Protein AF-A0A8T5M0P2-F1 (afdb_monomer_lite)

Secondary structure (DSSP, 8-state):
--------------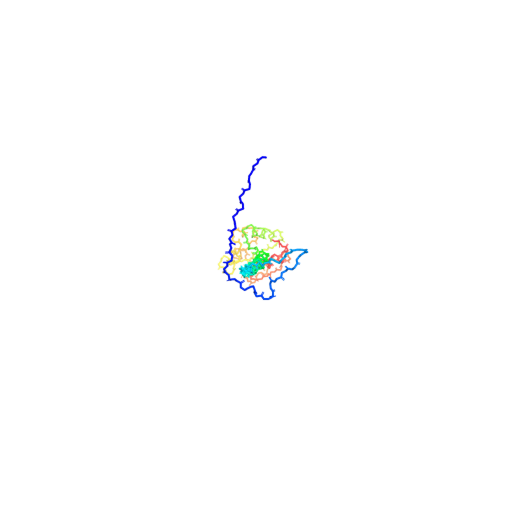---TTSEEEETTEEEEPP--------------SSHHHHHHHHHHHHHHHHHHHHHS------HHHHHHHHHHHHHHT-EEEE-SS-HHHHHHHHHHGGGGGGSEEEETTT-HHHHHHTT--SSSEEE-TT--EEES---HHHHHHHHT--

Radius of gyration: 48.85 Å; chains: 1; bounding box: 81×30×130 Å

Structure (mmCIF, N/CA/C/O backbone):
data_AF-A0A8T5M0P2-F1
#
_entry.id   AF-A0A8T5M0P2-F1
#
loop_
_atom_site.group_PDB
_atom_site.id
_atom_site.type_symbol
_atom_site.label_atom_id
_atom_site.label_alt_id
_atom_site.label_comp_id
_atom_site.label_asym_id
_atom_site.label_entity_id
_atom_site.label_seq_id
_atom_site.pdbx_PDB_ins_code
_atom_site.Cartn_x
_atom_site.Cartn_y
_atom_site.Cartn_z
_atom_site.occupancy
_atom_site.B_iso_or_equiv
_atom_site.auth_seq_id
_atom_site.auth_comp_id
_atom_site.auth_asym_id
_atom_site.auth_atom_id
_atom_site.pdbx_PDB_model_num
ATOM 1 N N . MET A 1 1 ? -67.600 12.226 99.529 1.00 39.97 1 MET A N 1
ATOM 2 C CA . MET A 1 1 ? -68.490 11.317 100.275 1.00 39.97 1 MET A CA 1
ATOM 3 C C . MET A 1 1 ? -68.201 9.914 99.795 1.00 39.97 1 MET A C 1
ATOM 5 O O . MET A 1 1 ? -68.296 9.695 98.597 1.00 39.97 1 MET A O 1
ATOM 9 N N . GLY A 1 2 ? -67.829 9.048 100.738 1.00 40.22 2 GLY A N 1
ATOM 10 C CA . GLY A 1 2 ? -67.733 7.596 100.593 1.00 40.22 2 GLY A CA 1
ATOM 11 C C . GLY A 1 2 ? -66.510 7.067 99.843 1.00 40.22 2 GLY A C 1
ATOM 12 O O . GLY A 1 2 ? -66.018 7.717 98.933 1.00 40.22 2 GLY A O 1
ATOM 13 N N . GLU A 1 3 ? -65.934 5.914 100.147 1.00 38.00 3 GLU A N 1
ATOM 14 C CA . GLU A 1 3 ? -65.999 4.976 101.273 1.00 38.00 3 GLU A CA 1
ATOM 15 C C . GLU A 1 3 ? -64.692 4.168 101.153 1.00 38.00 3 GLU A C 1
ATOM 17 O O . GLU A 1 3 ? -64.238 3.881 100.042 1.00 38.00 3 GLU A O 1
ATOM 22 N N . GLY A 1 4 ? -64.032 3.863 102.271 1.00 40.56 4 GLY A N 1
ATOM 23 C CA . GLY A 1 4 ? -62.846 3.009 102.257 1.00 40.56 4 GLY A CA 1
ATOM 24 C C . GLY A 1 4 ? -63.220 1.547 102.038 1.00 40.56 4 GLY A C 1
ATOM 25 O O . GLY A 1 4 ? -64.279 1.117 102.471 1.00 40.56 4 GLY A O 1
ATOM 26 N N . HIS A 1 5 ? -62.306 0.768 101.463 1.00 41.41 5 HIS A N 1
ATOM 27 C CA . HIS A 1 5 ? -62.202 -0.652 101.784 1.00 41.41 5 HIS A CA 1
ATOM 28 C C . HIS A 1 5 ? -60.731 -1.054 101.869 1.00 41.41 5 HIS A C 1
ATOM 30 O O . HIS A 1 5 ? -60.065 -1.397 100.896 1.00 41.41 5 HIS A O 1
ATOM 36 N N . GLU A 1 6 ? -60.249 -0.971 103.103 1.00 40.84 6 GLU A N 1
ATOM 37 C CA . GLU A 1 6 ? -59.102 -1.687 103.628 1.00 40.84 6 GLU A CA 1
ATOM 38 C C . GLU A 1 6 ? -59.427 -3.189 103.650 1.00 40.84 6 GLU A C 1
ATOM 40 O O . GLU A 1 6 ? -60.441 -3.601 104.216 1.00 40.84 6 GLU A O 1
ATOM 45 N N . GLN A 1 7 ? -58.569 -4.022 103.056 1.00 44.31 7 GLN A N 1
ATOM 46 C CA . GLN A 1 7 ? -58.522 -5.447 103.375 1.00 44.31 7 GLN A CA 1
ATOM 47 C C . GLN A 1 7 ? -57.120 -5.818 103.848 1.00 44.31 7 GLN A C 1
ATOM 49 O O . GLN A 1 7 ? -56.141 -5.791 103.104 1.00 44.31 7 GLN A O 1
ATOM 54 N N . LYS A 1 8 ? -57.070 -6.147 105.140 1.00 40.50 8 LYS A N 1
ATOM 55 C CA . LYS A 1 8 ? -55.928 -6.694 105.863 1.00 40.50 8 LYS A CA 1
ATOM 56 C C . LYS A 1 8 ? -55.683 -8.135 105.426 1.00 40.50 8 LYS A C 1
ATOM 58 O O . LYS A 1 8 ? -56.616 -8.933 105.407 1.00 40.50 8 LYS A O 1
ATOM 63 N N . ILE A 1 9 ? -54.419 -8.494 105.218 1.00 51.00 9 ILE A N 1
ATOM 64 C CA . ILE A 1 9 ? -53.964 -9.877 105.378 1.00 51.00 9 ILE A CA 1
ATOM 65 C C . ILE A 1 9 ? -52.901 -9.927 106.469 1.00 51.00 9 ILE A C 1
ATOM 67 O O . ILE A 1 9 ? -51.855 -9.285 106.398 1.00 51.00 9 ILE A O 1
ATOM 71 N N . ASN A 1 10 ? -53.264 -10.662 107.518 1.00 39.91 10 ASN A N 1
ATOM 72 C CA . ASN A 1 10 ? -52.489 -10.934 108.712 1.00 39.91 10 ASN A CA 1
ATOM 73 C C . ASN A 1 10 ? -51.510 -12.089 108.465 1.00 39.91 10 ASN A C 1
ATOM 75 O O . ASN A 1 10 ? -51.881 -13.106 107.890 1.00 39.91 10 ASN A O 1
ATOM 79 N N . ASN A 1 11 ? -50.294 -11.888 108.975 1.00 46.44 11 ASN A N 1
ATOM 80 C CA . ASN A 1 11 ? -49.333 -12.848 109.520 1.00 46.44 11 ASN A CA 1
ATOM 81 C C . ASN A 1 11 ? -49.288 -14.281 108.972 1.00 46.44 11 ASN A C 1
ATOM 83 O O . ASN A 1 11 ? -50.132 -15.119 109.278 1.00 46.44 11 ASN A O 1
ATOM 87 N N . GLY A 1 12 ? -48.152 -14.603 108.351 1.00 45.19 12 GLY A N 1
ATOM 88 C CA . GLY A 1 12 ? -47.750 -15.981 108.104 1.00 45.19 12 GLY A CA 1
ATOM 89 C C . GLY A 1 12 ? -46.355 -16.109 107.503 1.00 45.19 12 GLY A C 1
ATOM 90 O O . GLY A 1 12 ? -46.219 -16.591 106.390 1.00 45.19 12 GLY A O 1
ATOM 91 N N . ASN A 1 13 ? -45.332 -15.715 108.265 1.00 53.62 13 ASN A N 1
ATOM 92 C CA . ASN A 1 13 ? -43.967 -16.236 108.142 1.00 53.62 13 ASN A CA 1
ATOM 93 C C . ASN A 1 13 ? -43.207 -15.944 106.825 1.00 53.62 13 ASN A C 1
ATOM 95 O O . ASN A 1 13 ? -43.055 -16.801 105.959 1.00 53.62 13 ASN A O 1
ATOM 99 N N . THR A 1 14 ? -42.603 -14.758 106.727 1.00 48.97 14 THR A N 1
ATOM 100 C CA . THR A 1 14 ? -41.476 -14.521 105.810 1.00 48.97 14 THR A CA 1
ATOM 101 C C . THR A 1 14 ? -40.379 -13.757 106.539 1.00 48.97 14 THR A C 1
ATOM 103 O O . THR A 1 14 ? -40.480 -12.550 106.748 1.00 48.97 14 THR A O 1
ATOM 106 N N . HIS A 1 15 ? -39.321 -14.469 106.925 1.00 54.19 15 HIS A N 1
ATOM 107 C CA . HIS A 1 15 ? -38.048 -13.864 107.299 1.00 54.19 15 HIS A CA 1
ATOM 108 C C . HIS A 1 15 ? -37.506 -13.080 106.090 1.00 54.19 15 HIS A C 1
ATOM 110 O O . HIS A 1 15 ? -37.170 -13.679 105.068 1.00 54.19 15 HIS A O 1
ATOM 116 N N . CYS A 1 16 ? -37.422 -11.749 106.178 1.00 47.78 16 CYS A N 1
ATOM 117 C CA . CYS A 1 16 ? -36.660 -10.967 105.204 1.00 47.78 16 CYS A CA 1
ATOM 118 C C . CYS A 1 16 ? -35.165 -11.261 105.421 1.00 47.78 16 CYS A C 1
ATOM 120 O O . CYS A 1 16 ? -34.673 -11.209 106.549 1.00 47.78 16 CYS A O 1
ATOM 122 N N . ALA A 1 17 ? -34.433 -11.585 104.352 1.00 56.31 17 ALA A N 1
ATOM 123 C CA . ALA A 1 17 ? -32.976 -11.650 104.406 1.00 56.31 17 ALA A CA 1
ATOM 124 C C . ALA A 1 17 ? -32.438 -10.271 104.832 1.00 56.31 17 ALA A C 1
ATOM 126 O O . ALA A 1 17 ? -32.868 -9.251 104.289 1.00 56.31 17 ALA A O 1
ATOM 127 N N . THR A 1 18 ? -31.511 -10.236 105.793 1.00 54.34 18 THR A N 1
ATOM 128 C CA . THR A 1 18 ? -31.027 -9.025 106.495 1.00 54.34 18 THR A CA 1
ATOM 129 C C . THR A 1 18 ? -30.524 -7.899 105.588 1.00 54.34 18 THR A C 1
ATOM 131 O O . THR A 1 18 ? -30.415 -6.763 106.031 1.00 54.34 18 THR A O 1
ATOM 134 N N . ASN A 1 19 ? -30.249 -8.182 104.315 1.00 58.06 19 ASN A N 1
ATOM 135 C CA . ASN A 1 19 ? -29.617 -7.242 103.392 1.00 58.06 19 ASN A CA 1
ATOM 136 C C . ASN A 1 19 ? -30.618 -6.465 102.512 1.00 58.06 19 ASN A C 1
ATOM 138 O O . ASN A 1 19 ? -30.189 -5.775 101.594 1.00 58.06 19 ASN A O 1
ATOM 142 N N . ASN A 1 20 ? -31.931 -6.588 102.750 1.00 58.53 20 ASN A N 1
ATOM 143 C CA . ASN A 1 20 ? -32.986 -5.960 101.934 1.00 58.53 20 ASN A CA 1
ATOM 144 C C . ASN A 1 20 ? -34.036 -5.207 102.777 1.00 58.53 20 ASN A C 1
ATOM 146 O O . ASN A 1 20 ? -35.231 -5.224 102.474 1.00 58.53 20 ASN A O 1
ATOM 150 N N . ILE A 1 21 ? -33.589 -4.551 103.850 1.00 58.00 21 ILE A N 1
ATOM 151 C CA . ILE A 1 21 ? -34.419 -3.684 104.695 1.00 58.00 21 ILE A CA 1
ATOM 152 C C . ILE A 1 21 ? -33.991 -2.235 104.454 1.00 58.00 21 ILE A C 1
ATOM 154 O O . ILE A 1 21 ? -32.820 -1.897 104.610 1.00 58.00 21 ILE A O 1
ATOM 158 N N . TYR A 1 22 ? -34.945 -1.381 104.084 1.00 56.06 22 TYR A N 1
ATOM 159 C CA . TYR A 1 22 ? -34.735 0.058 103.930 1.00 56.06 22 TYR A CA 1
ATOM 160 C C . TYR A 1 22 ? -35.487 0.797 105.040 1.00 56.06 22 TYR A C 1
ATOM 162 O O . TYR A 1 22 ? -36.653 0.498 105.306 1.00 56.06 22 TYR A O 1
ATOM 170 N N . HIS A 1 23 ? -34.818 1.750 105.691 1.00 51.47 23 HIS A N 1
ATOM 171 C CA . HIS A 1 23 ? -35.398 2.570 106.754 1.00 51.47 23 HIS A CA 1
ATOM 172 C C . HIS A 1 23 ? -35.831 3.930 106.201 1.00 51.47 23 HIS A C 1
ATOM 174 O O . HIS A 1 23 ? -35.051 4.621 105.551 1.00 51.47 23 HIS A O 1
ATOM 180 N N . THR A 1 24 ? -37.072 4.311 106.486 1.00 58.44 24 THR A N 1
ATOM 181 C CA . THR A 1 24 ? -37.566 5.690 106.370 1.00 58.44 24 THR A CA 1
ATOM 182 C C . THR A 1 24 ? -38.235 6.065 107.692 1.00 58.44 24 THR A C 1
ATOM 184 O O . THR A 1 24 ? -38.572 5.165 108.466 1.00 58.44 24 THR A O 1
ATOM 187 N N . ASP A 1 25 ? -38.405 7.363 107.960 1.00 54.69 25 ASP A N 1
ATOM 188 C CA . ASP A 1 25 ? -38.637 7.957 109.293 1.00 54.69 25 ASP A CA 1
ATOM 189 C C . ASP A 1 25 ? -39.902 7.526 110.070 1.00 54.69 25 ASP A C 1
ATOM 191 O O . ASP A 1 25 ? -40.185 8.109 111.113 1.00 54.69 25 ASP A O 1
ATOM 195 N N . ASN A 1 26 ? -40.638 6.483 109.653 1.00 54.78 26 ASN A N 1
ATOM 196 C CA . ASN A 1 26 ? -41.486 5.737 110.596 1.00 54.78 26 ASN A CA 1
ATOM 197 C C . ASN A 1 26 ? -41.948 4.313 110.188 1.00 54.78 26 ASN A C 1
ATOM 199 O O . ASN A 1 26 ? -42.922 3.825 110.762 1.00 54.78 26 ASN A O 1
ATOM 203 N N . GLN A 1 27 ? -41.330 3.614 109.219 1.00 52.16 27 GLN A N 1
ATOM 204 C CA . GLN A 1 27 ? -41.646 2.185 108.981 1.00 52.16 27 GLN A CA 1
ATOM 205 C C . GLN A 1 27 ? -40.642 1.444 108.079 1.00 52.16 27 GLN A C 1
ATOM 207 O O . GLN A 1 27 ? -40.056 2.018 107.160 1.00 52.16 27 GLN A O 1
ATOM 212 N N . SER A 1 28 ? -40.481 0.138 108.328 1.00 59.22 28 SER A N 1
ATOM 213 C CA . SER A 1 28 ? -39.651 -0.787 107.541 1.00 59.22 28 SER A CA 1
ATOM 214 C C . SER A 1 28 ? -40.496 -1.516 106.491 1.00 59.22 28 SER A C 1
ATOM 216 O O . SER A 1 28 ? -41.489 -2.153 106.838 1.00 59.22 28 SER A O 1
ATOM 218 N N . VAL A 1 29 ? -40.094 -1.464 105.217 1.00 59.28 29 VAL A N 1
ATOM 219 C CA . VAL A 1 29 ? -40.807 -2.110 104.097 1.00 59.28 29 VAL A CA 1
ATOM 220 C C . VAL A 1 29 ? -39.858 -3.067 103.361 1.00 59.28 29 VAL A C 1
ATOM 222 O O . VAL A 1 29 ? -38.767 -2.660 102.965 1.00 59.28 29 VAL A O 1
ATOM 225 N N . CYS A 1 30 ? -40.259 -4.332 103.167 1.00 53.06 30 CYS A N 1
ATOM 226 C CA . CYS A 1 30 ? -39.506 -5.314 102.370 1.00 53.06 30 CYS A CA 1
ATOM 227 C C . CYS A 1 30 ? -39.997 -5.301 100.908 1.00 53.06 30 CYS A C 1
ATOM 229 O O . CYS A 1 30 ? -41.177 -5.536 100.650 1.00 53.06 30 CYS A O 1
ATOM 231 N N . TYR A 1 31 ? -39.095 -5.086 99.943 1.00 57.03 31 TYR A N 1
ATOM 232 C CA . TYR A 1 31 ? -39.403 -5.194 98.510 1.00 57.03 31 TYR A CA 1
ATOM 233 C C . TYR A 1 31 ? -38.868 -6.512 97.918 1.00 57.03 31 TYR A C 1
ATOM 235 O O . TYR A 1 31 ? -37.720 -6.881 98.183 1.00 57.03 31 TYR A O 1
ATOM 243 N N . PRO A 1 32 ? -39.642 -7.223 97.076 1.00 54.66 32 PRO A N 1
ATOM 244 C CA . PRO A 1 32 ? -39.157 -8.406 96.375 1.00 54.66 32 PRO A CA 1
ATOM 245 C C . PRO A 1 32 ? -38.210 -8.021 95.226 1.00 54.66 32 PRO A C 1
ATOM 247 O O . PRO A 1 32 ? -38.537 -7.193 94.373 1.00 54.66 32 PRO A O 1
ATOM 250 N N . PHE A 1 33 ? -37.042 -8.667 95.168 1.00 53.81 33 PHE A N 1
ATOM 251 C CA . PHE A 1 33 ? -36.061 -8.496 94.093 1.00 53.81 33 PHE A CA 1
ATOM 252 C C . PHE A 1 33 ? -36.615 -9.102 92.792 1.00 53.81 33 PHE A C 1
ATOM 254 O O . PHE A 1 33 ? -36.577 -10.313 92.572 1.00 53.81 33 PHE A O 1
ATOM 261 N N . LYS A 1 34 ? -37.204 -8.268 91.929 1.00 61.34 34 LYS A N 1
ATOM 262 C CA . LYS A 1 34 ? -37.782 -8.714 90.656 1.00 61.34 34 LYS A CA 1
ATOM 263 C C . LYS A 1 34 ? -36.655 -9.065 89.678 1.00 61.34 34 LYS A C 1
ATOM 265 O O . LYS A 1 34 ? -35.833 -8.223 89.329 1.00 61.34 34 LYS A O 1
ATOM 270 N N . ASN A 1 35 ? -36.632 -10.323 89.239 1.00 54.75 35 ASN A N 1
ATOM 271 C CA . ASN A 1 35 ? -35.671 -10.883 88.286 1.00 54.75 35 ASN A CA 1
ATOM 272 C C . ASN A 1 35 ? -35.512 -10.017 87.021 1.00 54.75 35 ASN A C 1
ATOM 274 O O . ASN A 1 35 ? -36.417 -9.942 86.186 1.00 54.75 35 ASN A O 1
ATOM 278 N N . MET A 1 36 ? -34.332 -9.419 86.841 1.00 55.41 36 MET A N 1
ATOM 279 C CA . MET A 1 36 ? -33.947 -8.758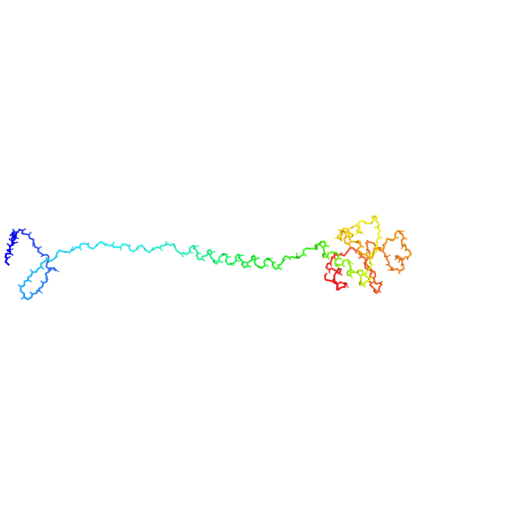 85.595 1.00 55.41 36 MET A CA 1
ATOM 280 C C . MET A 1 36 ? -33.660 -9.808 84.514 1.00 55.41 36 MET A C 1
ATOM 282 O O . MET A 1 36 ? -32.677 -10.548 84.582 1.00 55.41 36 MET A O 1
ATOM 286 N N . LYS A 1 37 ? -34.510 -9.864 83.481 1.00 55.47 37 LYS A N 1
ATOM 287 C CA . LYS A 1 37 ? -34.220 -10.626 82.261 1.00 55.47 37 LYS A CA 1
ATOM 288 C C . LYS A 1 37 ? -33.014 -9.983 81.573 1.00 55.47 37 LYS A C 1
ATOM 290 O O . LYS A 1 37 ? -33.103 -8.857 81.091 1.00 55.47 37 LYS A O 1
ATOM 295 N N . LYS A 1 38 ? -31.893 -10.707 81.522 1.00 49.66 38 LYS A N 1
ATOM 296 C CA . LYS A 1 38 ? -30.701 -10.330 80.751 1.00 49.66 38 LYS A CA 1
ATOM 297 C C . LYS A 1 38 ? -31.098 -10.145 79.286 1.00 49.66 38 LYS A C 1
ATOM 299 O O . LYS A 1 38 ? -31.373 -11.121 78.589 1.00 49.66 38 LYS A O 1
ATOM 304 N N . THR A 1 39 ? -31.109 -8.907 78.809 1.00 60.50 39 THR A N 1
ATOM 305 C CA . THR A 1 39 ? -31.191 -8.633 77.378 1.00 60.50 39 THR A CA 1
ATOM 306 C C . THR A 1 39 ? -29.846 -9.010 76.765 1.00 60.50 39 THR A C 1
ATOM 308 O O . THR A 1 39 ? -28.807 -8.405 77.028 1.00 60.50 39 THR A O 1
ATOM 311 N N . LYS A 1 40 ? -29.833 -10.079 75.964 1.00 53.53 40 LYS A N 1
ATOM 312 C CA . LYS A 1 40 ? -28.687 -10.377 75.108 1.00 53.53 40 LYS A CA 1
ATOM 313 C C . LYS A 1 40 ? -28.619 -9.273 74.053 1.00 53.53 40 LYS A C 1
ATOM 315 O O . LYS A 1 40 ? -29.437 -9.252 73.140 1.00 53.53 40 LYS A O 1
ATOM 320 N N . LYS A 1 41 ? -27.645 -8.363 74.166 1.00 44.50 41 LYS A N 1
ATOM 321 C CA . LYS A 1 41 ? -27.193 -7.551 73.029 1.00 44.50 41 LYS A CA 1
ATOM 322 C C . LYS A 1 41 ? -26.689 -8.517 71.956 1.00 44.50 41 LYS A C 1
ATOM 324 O O . LYS A 1 41 ? -25.567 -9.010 72.029 1.00 44.50 41 LYS A O 1
ATOM 329 N N . THR A 1 42 ? -27.512 -8.801 70.958 1.00 55.47 42 THR A N 1
ATOM 330 C CA . THR A 1 42 ? -27.034 -9.329 69.684 1.00 55.47 42 THR A CA 1
ATOM 331 C C . THR A 1 42 ? -26.321 -8.189 68.970 1.00 55.47 42 THR A C 1
ATOM 333 O O . THR A 1 42 ? -26.949 -7.361 68.316 1.00 55.47 42 THR A O 1
ATOM 336 N N . VAL A 1 43 ? -24.998 -8.119 69.120 1.00 59.38 43 VAL A N 1
ATOM 337 C CA . VAL A 1 43 ? -24.158 -7.413 68.151 1.00 59.38 43 VAL A CA 1
ATOM 338 C C . VAL A 1 43 ? -24.374 -8.130 66.822 1.00 59.38 43 VAL A C 1
ATOM 340 O O . VAL A 1 43 ? -23.951 -9.274 66.652 1.00 59.38 43 VAL A O 1
ATOM 343 N N . GLY A 1 44 ? -25.111 -7.483 65.920 1.00 49.09 44 GLY A N 1
ATOM 344 C CA . GLY A 1 44 ? -25.322 -7.954 64.561 1.00 49.09 44 GLY A CA 1
ATOM 345 C C . GLY A 1 44 ? -23.978 -8.082 63.858 1.00 49.09 44 GLY A C 1
ATOM 346 O O . GLY A 1 44 ? -23.421 -7.104 63.366 1.00 49.09 44 GLY A O 1
ATOM 347 N N . LYS A 1 45 ? -23.454 -9.305 63.811 1.00 55.34 45 LYS A N 1
ATOM 348 C CA . LYS A 1 45 ? -22.519 -9.704 62.765 1.00 55.34 45 LYS A CA 1
ATOM 349 C C . LYS A 1 45 ? -23.261 -9.552 61.433 1.00 55.34 45 LYS A C 1
ATOM 351 O O . LYS A 1 45 ? -24.424 -9.938 61.351 1.00 55.34 45 LYS A O 1
ATOM 356 N N . ASN A 1 46 ? -22.558 -9.017 60.428 1.00 54.09 46 ASN A N 1
ATOM 357 C CA . ASN A 1 46 ? -22.899 -8.950 58.992 1.00 54.09 46 ASN A CA 1
ATOM 358 C C . ASN A 1 46 ? -23.200 -7.538 58.441 1.00 54.09 46 ASN A C 1
ATOM 360 O O . ASN A 1 46 ? -24.291 -7.274 57.950 1.00 54.09 46 ASN A O 1
ATOM 364 N N . LYS A 1 47 ? -22.192 -6.653 58.423 1.00 53.00 47 LYS A N 1
ATOM 365 C CA . LYS A 1 47 ? -22.152 -5.466 57.534 1.00 53.00 47 LYS A CA 1
ATOM 366 C C . LYS A 1 47 ? -20.774 -5.204 56.891 1.00 53.00 47 LYS A C 1
ATOM 368 O O . LYS A 1 47 ? -20.456 -4.078 56.546 1.00 53.00 47 LYS A O 1
ATOM 373 N N . VAL A 1 48 ? -19.941 -6.237 56.712 1.00 55.19 48 VAL A N 1
ATOM 374 C CA . VAL A 1 48 ? -18.603 -6.094 56.080 1.00 55.19 48 VAL A CA 1
ATOM 375 C C . VAL A 1 48 ? -18.537 -6.730 54.681 1.00 55.19 48 VAL A C 1
ATOM 377 O O . VAL A 1 48 ? -17.667 -6.395 53.882 1.00 55.19 48 VAL A O 1
ATOM 380 N N . LYS A 1 49 ? -19.501 -7.590 54.322 1.00 52.94 49 LYS A N 1
ATOM 381 C CA . LYS A 1 49 ? -19.536 -8.264 53.009 1.00 52.94 49 LYS A CA 1
ATOM 382 C C . LYS A 1 49 ? -19.984 -7.342 51.863 1.00 52.94 49 LYS A C 1
ATOM 384 O O . LYS A 1 49 ? -19.632 -7.588 50.718 1.00 52.94 49 LYS A O 1
ATOM 389 N N . THR A 1 50 ? -20.699 -6.261 52.174 1.00 55.59 50 THR A N 1
ATOM 390 C CA . THR A 1 50 ? -21.196 -5.276 51.197 1.00 55.59 50 THR A CA 1
ATOM 391 C C . THR A 1 50 ? -20.193 -4.156 50.897 1.00 55.59 50 THR A C 1
ATOM 393 O O . THR A 1 50 ? -20.191 -3.648 49.785 1.00 55.59 50 THR A O 1
ATOM 396 N N . ALA A 1 51 ? -19.293 -3.808 51.828 1.00 56.41 51 ALA A N 1
ATOM 397 C CA . ALA A 1 51 ? -18.270 -2.772 51.608 1.00 56.41 51 ALA A CA 1
ATOM 398 C C . ALA A 1 51 ? -17.167 -3.223 50.629 1.00 56.41 51 ALA A C 1
ATOM 400 O O . ALA A 1 51 ? -16.706 -2.441 49.803 1.00 56.41 51 ALA A O 1
ATOM 401 N N . HIS A 1 52 ? -16.807 -4.510 50.661 1.00 59.88 52 HIS A N 1
ATOM 402 C CA . HIS A 1 52 ? -15.858 -5.101 49.710 1.00 59.88 52 HIS A CA 1
ATOM 403 C C . HIS A 1 52 ? -16.444 -5.202 48.297 1.00 59.88 52 HIS A C 1
ATOM 405 O O . HIS A 1 52 ? -15.713 -5.067 47.322 1.00 59.88 52 HIS A O 1
ATOM 411 N N . TYR A 1 53 ? -17.763 -5.384 48.184 1.00 71.12 53 TYR A N 1
ATOM 412 C CA . TYR A 1 53 ? -18.444 -5.446 46.892 1.00 71.12 53 TYR A CA 1
ATOM 413 C C . TYR A 1 53 ? -18.467 -4.078 46.198 1.00 71.12 53 TYR A C 1
ATOM 415 O O . TYR A 1 53 ? -18.306 -4.017 44.988 1.00 71.12 53 TYR A O 1
ATOM 423 N N . VAL A 1 54 ? -18.586 -2.980 46.956 1.00 79.81 54 VAL A N 1
ATOM 424 C CA . VAL A 1 54 ? -18.530 -1.610 46.410 1.00 79.81 54 VAL A CA 1
ATOM 425 C C . VAL A 1 54 ? -17.117 -1.250 45.944 1.00 79.81 54 VAL A C 1
ATOM 427 O O . VAL A 1 54 ? -16.962 -0.726 44.847 1.00 79.81 54 VAL A O 1
ATOM 430 N N . ILE A 1 55 ? -16.080 -1.582 46.722 1.00 80.88 55 ILE A N 1
ATOM 431 C CA . ILE A 1 55 ? -14.681 -1.359 46.313 1.00 80.88 55 ILE A CA 1
ATOM 432 C C . ILE A 1 55 ? -14.339 -2.223 45.093 1.00 80.88 55 ILE A C 1
ATOM 434 O O . ILE A 1 55 ? -13.772 -1.720 44.128 1.00 80.88 55 ILE A O 1
ATOM 438 N N . GLY A 1 56 ? -14.747 -3.496 45.094 1.00 80.62 56 GLY A N 1
ATOM 439 C CA . GLY A 1 56 ? -14.593 -4.388 43.945 1.00 80.62 56 GLY A CA 1
ATOM 440 C C . GLY A 1 56 ? -15.313 -3.871 42.697 1.00 80.62 56 GLY A C 1
ATOM 441 O O . GLY A 1 56 ? -14.733 -3.884 41.618 1.00 80.62 56 GLY A O 1
ATOM 442 N N . LEU A 1 57 ? -16.530 -3.336 42.840 1.00 86.94 57 LEU A N 1
ATOM 443 C CA . LEU A 1 57 ? -17.284 -2.733 41.739 1.00 86.94 57 LEU A CA 1
ATOM 444 C C . LEU A 1 57 ? -16.577 -1.489 41.180 1.00 86.94 57 LEU A C 1
ATOM 446 O O . LEU A 1 57 ? -16.463 -1.356 39.968 1.00 86.94 57 LEU A O 1
ATOM 450 N N . ILE A 1 58 ? -16.062 -0.605 42.040 1.00 88.25 58 ILE A N 1
ATOM 451 C CA . ILE A 1 58 ? -15.325 0.599 41.619 1.00 88.25 58 ILE A CA 1
ATOM 452 C C . ILE A 1 58 ? -14.031 0.220 40.889 1.00 88.25 58 ILE A C 1
ATOM 454 O O . ILE A 1 58 ? -13.720 0.810 39.858 1.00 88.25 58 ILE A O 1
ATOM 458 N N . VAL A 1 59 ? -13.305 -0.789 41.377 1.00 88.31 59 VAL A N 1
ATOM 459 C CA . VAL A 1 59 ? -12.093 -1.302 40.719 1.00 88.31 59 VAL A CA 1
ATOM 460 C C . VAL A 1 59 ? -12.432 -1.923 39.362 1.00 88.31 59 VAL A C 1
ATOM 462 O O . VAL A 1 59 ? -11.747 -1.644 38.384 1.00 88.31 59 VAL A O 1
ATOM 465 N N . ILE A 1 60 ? -13.517 -2.695 39.260 1.00 85.56 60 ILE A N 1
ATOM 466 C CA . ILE A 1 60 ? -13.980 -3.260 37.984 1.00 85.56 60 ILE A CA 1
ATOM 467 C C . ILE A 1 60 ? -14.386 -2.147 37.009 1.00 85.56 60 ILE A C 1
ATOM 469 O O . ILE A 1 60 ? -13.979 -2.182 35.852 1.00 85.56 60 ILE A O 1
ATOM 473 N N . ILE A 1 61 ? -15.122 -1.128 37.463 1.00 86.75 61 ILE A N 1
ATOM 474 C CA . ILE A 1 61 ? -15.502 0.023 36.631 1.00 86.75 61 ILE A CA 1
ATOM 475 C C . ILE A 1 61 ? -14.253 0.774 36.162 1.00 86.75 61 ILE A C 1
ATOM 477 O O . ILE A 1 61 ? -14.159 1.095 34.981 1.00 86.75 61 ILE A O 1
ATOM 481 N N . ALA A 1 62 ? -13.266 1.004 37.033 1.00 81.31 62 ALA A N 1
ATOM 482 C CA . ALA A 1 62 ? -12.006 1.645 36.659 1.00 81.31 62 ALA A CA 1
ATOM 483 C C . ALA A 1 62 ? -11.228 0.824 35.613 1.00 81.31 62 ALA A C 1
ATOM 485 O O . ALA A 1 62 ? -10.743 1.387 34.635 1.00 81.31 62 ALA A O 1
ATOM 486 N N . ILE A 1 63 ? -11.175 -0.504 35.756 1.00 80.94 63 ILE A N 1
ATOM 487 C CA . ILE A 1 63 ? -10.533 -1.404 34.784 1.00 80.94 63 ILE A CA 1
ATOM 488 C C . ILE A 1 63 ? -11.266 -1.374 33.432 1.00 80.94 63 ILE A C 1
ATOM 490 O O . ILE A 1 63 ? -10.617 -1.268 32.393 1.00 80.94 63 ILE A O 1
ATOM 494 N N . VAL A 1 64 ? -12.604 -1.399 33.421 1.00 77.62 64 VAL A N 1
ATOM 495 C CA . VAL A 1 64 ? -13.405 -1.285 32.184 1.00 77.62 64 VAL A CA 1
ATOM 496 C C . VAL A 1 64 ? -13.247 0.096 31.533 1.00 77.62 64 VAL A C 1
ATOM 498 O O . VAL A 1 64 ? -13.162 0.200 30.308 1.00 77.62 64 VAL A O 1
ATOM 501 N N . SER A 1 65 ? -13.145 1.155 32.340 1.00 71.31 65 SER A N 1
ATOM 502 C CA . SER A 1 65 ? -12.899 2.525 31.865 1.00 71.31 65 SER A CA 1
ATOM 503 C C . SER A 1 65 ? -11.552 2.628 31.150 1.00 71.31 65 SER A C 1
ATOM 505 O O . SER A 1 65 ? -11.471 3.204 30.070 1.00 71.31 65 SER A O 1
ATOM 507 N N . ILE A 1 66 ? -10.505 2.024 31.723 1.00 70.06 66 ILE A N 1
ATOM 508 C CA . ILE A 1 66 ? -9.159 1.990 31.136 1.00 70.06 66 ILE A CA 1
ATOM 509 C C . ILE A 1 66 ? -9.150 1.144 29.857 1.00 70.06 66 ILE A C 1
ATOM 511 O O . ILE A 1 66 ? -8.597 1.577 28.849 1.00 70.06 66 ILE A O 1
ATOM 515 N N . ALA A 1 67 ? -9.819 -0.014 29.853 1.00 64.75 67 ALA A N 1
ATOM 516 C CA . ALA A 1 67 ? -9.917 -0.866 28.667 1.00 64.75 67 ALA A CA 1
ATOM 517 C C . ALA A 1 67 ? -10.587 -0.149 27.480 1.00 64.75 67 ALA A C 1
ATOM 519 O O . ALA A 1 67 ? -10.152 -0.311 26.345 1.00 64.75 67 ALA A O 1
ATOM 520 N N . SER A 1 68 ? -11.585 0.704 27.741 1.00 62.25 68 SER A N 1
ATOM 521 C CA . SER A 1 68 ? -12.315 1.455 26.705 1.00 62.25 68 SER A CA 1
ATOM 522 C C . SER A 1 68 ? -11.457 2.489 25.961 1.00 62.25 68 SER A C 1
ATOM 524 O O . SER A 1 68 ? -11.788 2.858 24.839 1.00 62.25 68 SER A O 1
ATOM 526 N N . ILE A 1 69 ? -10.353 2.948 26.559 1.00 64.12 69 ILE A N 1
ATOM 527 C CA . ILE A 1 69 ? -9.437 3.931 25.954 1.00 64.12 69 ILE A CA 1
ATOM 528 C C . ILE A 1 69 ? -8.405 3.238 25.044 1.00 64.12 69 ILE A C 1
ATOM 530 O O . ILE A 1 69 ? -7.832 3.873 24.163 1.00 64.12 69 ILE A O 1
ATOM 534 N N . SER A 1 70 ? -8.181 1.934 25.224 1.00 62.47 70 SER A N 1
ATOM 535 C CA . SER A 1 70 ? -7.121 1.182 24.541 1.00 62.47 70 SER A CA 1
ATOM 536 C C . SER A 1 70 ? -7.596 0.328 23.366 1.00 62.47 70 SER A C 1
ATOM 538 O O . SER A 1 70 ? -6.791 -0.426 22.823 1.00 62.47 70 SER A O 1
ATOM 540 N N . PHE A 1 71 ? -8.862 0.419 22.947 1.00 65.50 71 PHE A N 1
ATOM 541 C CA . PHE A 1 71 ? -9.290 -0.261 21.726 1.00 65.50 71 PHE A CA 1
ATOM 542 C C . PHE A 1 71 ? -8.778 0.518 20.508 1.00 65.50 71 PHE A C 1
ATOM 544 O O . PHE A 1 71 ? -9.214 1.657 20.307 1.00 65.50 71 PHE A O 1
ATOM 551 N N . PRO A 1 72 ? -7.862 -0.050 19.698 1.00 62.81 72 PRO A N 1
ATOM 552 C CA . PRO A 1 72 ? -7.508 0.566 18.431 1.00 62.81 72 PRO A CA 1
ATOM 553 C C . PRO A 1 72 ? -8.790 0.680 17.606 1.00 62.81 72 PRO A C 1
ATOM 555 O O . PRO A 1 72 ? -9.535 -0.294 17.461 1.00 62.81 72 PRO A O 1
ATOM 558 N N . LYS A 1 73 ? -9.076 1.886 17.109 1.00 64.62 73 LYS A N 1
ATOM 559 C CA . LYS A 1 73 ? -10.089 2.061 16.068 1.00 64.62 73 LYS A CA 1
ATOM 560 C C . LYS A 1 73 ? -9.592 1.245 14.882 1.00 64.62 73 LYS A C 1
ATOM 562 O O . LYS A 1 73 ? -8.521 1.526 14.359 1.00 64.62 73 LYS A O 1
ATOM 567 N N . GLY A 1 74 ? -10.275 0.142 14.593 1.00 66.75 74 GLY A N 1
ATOM 568 C CA . GLY A 1 74 ? -9.942 -0.679 13.435 1.00 66.75 74 GLY A CA 1
ATOM 569 C C . GLY A 1 74 ? -10.251 0.098 12.164 1.00 66.75 74 GLY A C 1
ATOM 570 O O . GLY A 1 74 ? -11.213 0.861 12.163 1.00 66.75 74 GLY A O 1
ATOM 571 N N . ASP A 1 75 ? -9.472 -0.135 11.107 1.00 81.94 75 ASP A N 1
ATOM 572 C CA . ASP A 1 75 ? -9.587 0.595 9.843 1.00 81.94 75 ASP A CA 1
ATOM 573 C C . ASP A 1 75 ? -10.944 0.320 9.182 1.00 81.94 75 ASP A C 1
ATOM 575 O O . ASP A 1 75 ? -11.137 -0.672 8.466 1.00 81.94 75 ASP A O 1
ATOM 579 N N . GLY A 1 76 ? -11.916 1.183 9.467 1.00 90.88 76 GLY A N 1
ATOM 580 C CA . GLY A 1 76 ? -13.250 1.117 8.883 1.00 90.88 76 GLY A CA 1
ATOM 581 C C . GLY A 1 76 ? -13.232 1.476 7.391 1.00 90.88 76 GLY A C 1
ATOM 582 O O . GLY A 1 76 ? -12.258 2.054 6.907 1.00 90.88 76 GLY A O 1
ATOM 583 N N . PRO A 1 77 ? -14.306 1.183 6.634 1.00 93.88 77 PRO A N 1
ATOM 584 C CA . PRO A 1 77 ? -14.391 1.549 5.217 1.00 93.88 77 PRO A CA 1
ATOM 585 C C . PRO A 1 77 ? -14.124 3.041 4.951 1.00 93.88 77 PRO A C 1
ATOM 587 O O . PRO A 1 77 ? -13.360 3.373 4.050 1.00 93.88 77 PRO A O 1
ATOM 590 N N . GLU A 1 78 ? -14.680 3.925 5.785 1.00 94.50 78 GLU A N 1
ATOM 591 C CA . GLU A 1 78 ? -14.481 5.379 5.695 1.00 94.50 78 GLU A CA 1
ATOM 592 C C . GLU A 1 78 ? -13.016 5.784 5.929 1.00 94.50 78 GLU A C 1
ATOM 594 O O . GLU A 1 78 ? -12.458 6.574 5.172 1.00 94.50 78 GLU A O 1
ATOM 599 N N . GLU A 1 79 ? -12.354 5.208 6.936 1.00 94.94 79 GLU A N 1
ATOM 600 C CA . GLU A 1 79 ? -10.951 5.515 7.246 1.00 94.94 79 GLU A CA 1
ATOM 601 C C . GLU A 1 79 ? -10.009 5.056 6.125 1.00 94.94 79 GLU A C 1
ATOM 603 O O . GLU A 1 79 ? -9.064 5.764 5.777 1.00 94.94 79 GLU A O 1
ATOM 608 N N . LYS A 1 80 ? -10.289 3.900 5.508 1.00 96.94 80 LYS A N 1
ATOM 609 C CA . LYS A 1 80 ? -9.529 3.410 4.348 1.00 96.94 80 LYS A CA 1
ATOM 610 C C . LYS A 1 80 ? -9.683 4.323 3.140 1.00 96.94 80 LYS A C 1
ATOM 612 O O . LYS A 1 80 ? -8.700 4.581 2.450 1.00 96.94 80 L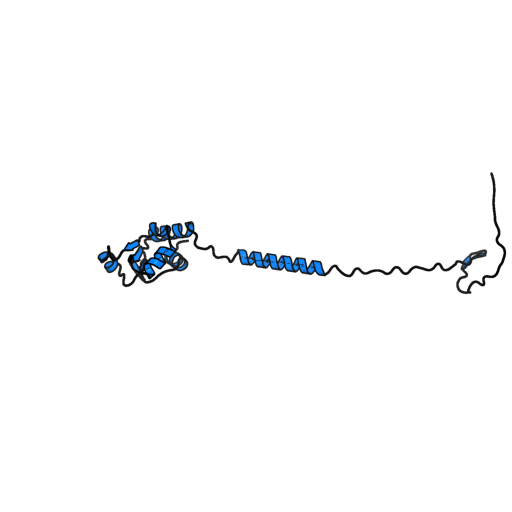YS A O 1
ATOM 617 N N . GLU A 1 81 ? -10.897 4.802 2.880 1.00 97.69 81 GLU A N 1
ATOM 618 C CA . GLU A 1 81 ? -11.171 5.751 1.802 1.00 97.69 81 GLU A CA 1
ATOM 619 C C . GLU A 1 81 ? -10.425 7.073 2.014 1.00 97.69 81 GLU A C 1
ATOM 621 O O . GLU A 1 81 ? -9.764 7.553 1.091 1.00 97.69 81 GLU A O 1
ATOM 626 N N . LEU A 1 82 ? -10.481 7.636 3.225 1.00 97.25 82 LEU A N 1
ATOM 627 C CA . LEU A 1 82 ? -9.764 8.867 3.569 1.00 97.25 82 LEU A CA 1
ATOM 628 C C . LEU A 1 82 ? -8.250 8.706 3.395 1.00 97.25 82 LEU A C 1
ATOM 630 O O . LEU A 1 82 ? -7.607 9.571 2.795 1.00 97.25 82 LEU A O 1
ATOM 634 N N . LEU A 1 83 ? -7.689 7.585 3.855 1.00 98.00 83 LEU A N 1
ATOM 635 C CA . LEU A 1 83 ? -6.272 7.286 3.673 1.00 98.00 83 LEU A CA 1
ATOM 636 C C . LEU A 1 83 ? -5.912 7.146 2.189 1.00 98.00 83 LEU A C 1
ATOM 638 O O . LEU A 1 83 ? -4.924 7.729 1.748 1.00 98.00 83 LEU A O 1
ATOM 642 N N . ALA A 1 84 ? -6.710 6.408 1.413 1.00 98.44 84 ALA A N 1
ATOM 643 C CA . ALA A 1 84 ? -6.452 6.189 -0.006 1.00 98.44 84 ALA A CA 1
ATOM 644 C C . ALA A 1 84 ? -6.467 7.497 -0.808 1.00 98.44 84 ALA A C 1
ATOM 646 O O . ALA A 1 84 ? -5.533 7.772 -1.561 1.00 98.44 84 ALA A O 1
ATOM 647 N N . LYS A 1 85 ? -7.477 8.343 -0.581 1.00 98.50 85 LYS A N 1
ATOM 648 C CA . LYS A 1 85 ? -7.556 9.677 -1.188 1.00 98.50 85 LYS A CA 1
ATOM 649 C C . LYS A 1 85 ? -6.363 10.539 -0.795 1.00 98.50 85 LYS A C 1
ATOM 651 O O . LYS A 1 85 ? -5.708 11.095 -1.669 1.00 98.50 85 LYS A O 1
ATOM 656 N N . CYS A 1 86 ? -6.035 10.592 0.495 1.00 98.50 86 CYS A N 1
ATOM 657 C CA . CYS A 1 86 ? -4.913 11.385 0.988 1.00 98.50 86 CYS A CA 1
ATOM 658 C C . CYS A 1 86 ? -3.569 10.935 0.388 1.00 98.50 86 CYS A C 1
ATOM 660 O O . CYS A 1 86 ? -2.758 11.779 0.011 1.00 98.50 86 CYS A O 1
ATOM 662 N N . LEU A 1 87 ? -3.331 9.625 0.247 1.00 98.69 87 LEU A N 1
ATOM 663 C CA . LEU A 1 87 ? -2.127 9.092 -0.403 1.00 98.69 87 LEU A CA 1
ATOM 664 C C . LEU A 1 87 ? -1.997 9.606 -1.842 1.00 98.69 87 LEU A C 1
ATOM 666 O O . LEU A 1 87 ? -0.955 10.160 -2.203 1.00 98.69 87 LEU A O 1
ATOM 670 N N . THR A 1 88 ? -3.061 9.480 -2.631 1.00 98.56 88 THR A N 1
ATOM 671 C CA . THR A 1 88 ? -3.095 9.945 -4.023 1.00 98.56 88 THR A CA 1
ATOM 672 C C . THR A 1 88 ? -2.962 11.463 -4.125 1.00 98.56 88 THR A C 1
ATOM 674 O O . THR A 1 88 ? -2.165 11.953 -4.921 1.00 98.56 88 THR A O 1
ATOM 677 N N . GLU A 1 89 ? -3.654 12.227 -3.274 1.00 98.38 89 GLU A N 1
ATOM 678 C CA . GLU A 1 89 ? -3.534 13.692 -3.199 1.00 98.38 89 GLU A CA 1
ATOM 679 C C . GLU A 1 89 ? -2.110 14.142 -2.856 1.00 98.38 89 GLU A C 1
ATOM 681 O O . GLU A 1 89 ? -1.610 15.127 -3.399 1.00 98.38 89 GLU A O 1
ATOM 686 N N . LYS A 1 90 ? -1.430 13.403 -1.974 1.00 98.31 90 LYS A N 1
ATOM 687 C CA . LYS A 1 90 ? -0.024 13.638 -1.634 1.00 98.31 90 LYS A CA 1
ATOM 688 C C . LYS A 1 90 ? 0.923 13.231 -2.761 1.00 98.31 90 LYS A C 1
ATOM 690 O O . LYS A 1 90 ? 2.075 13.647 -2.717 1.00 98.31 90 LYS A O 1
ATOM 695 N N . GLY A 1 91 ? 0.465 12.469 -3.755 1.00 98.25 91 GLY A N 1
ATOM 696 C CA . GLY A 1 91 ? 1.242 12.029 -4.914 1.00 98.25 91 GLY A CA 1
ATOM 697 C C . GLY A 1 91 ? 1.900 10.657 -4.758 1.00 98.25 91 GLY A C 1
ATOM 698 O O . GLY A 1 91 ? 2.787 10.327 -5.550 1.00 98.25 91 GLY A O 1
ATOM 699 N N . TYR A 1 92 ? 1.500 9.871 -3.756 1.00 98.56 92 TYR A N 1
ATOM 700 C CA . TYR A 1 92 ? 1.938 8.484 -3.618 1.00 98.56 92 TYR A CA 1
ATOM 701 C C . TYR A 1 92 ? 1.299 7.601 -4.687 1.00 98.56 92 TYR A C 1
ATOM 703 O O . TYR A 1 92 ? 0.121 7.753 -4.996 1.00 98.56 92 TYR A O 1
ATOM 711 N N . LYS A 1 93 ? 2.078 6.650 -5.207 1.00 98.56 93 LYS A N 1
ATOM 712 C CA . LYS A 1 93 ? 1.638 5.695 -6.233 1.00 98.56 93 LYS A CA 1
ATOM 713 C C . LYS A 1 93 ? 1.914 4.268 -5.806 1.00 98.56 93 LYS A C 1
ATOM 715 O O . LYS A 1 93 ? 2.910 4.012 -5.126 1.00 98.56 93 LYS A O 1
ATOM 720 N N . LEU A 1 94 ? 1.066 3.343 -6.235 1.00 98.69 94 LEU A N 1
ATOM 721 C CA . LEU A 1 94 ? 1.235 1.914 -6.001 1.00 98.69 94 LEU A CA 1
ATOM 722 C C . LEU A 1 94 ? 1.491 1.200 -7.326 1.00 98.69 94 LEU A C 1
ATOM 724 O O . LEU A 1 94 ? 0.604 1.104 -8.161 1.00 98.69 94 LEU A O 1
ATOM 728 N N . ALA A 1 95 ? 2.684 0.643 -7.488 1.00 98.69 95 ALA A N 1
ATOM 729 C CA . ALA A 1 95 ? 3.024 -0.206 -8.619 1.00 98.69 95 ALA A CA 1
ATOM 730 C C . ALA A 1 95 ? 2.850 -1.686 -8.259 1.00 98.69 95 ALA A C 1
ATOM 732 O O . ALA A 1 95 ? 3.283 -2.140 -7.190 1.00 98.69 95 ALA A O 1
ATOM 733 N N . GLY A 1 96 ? 2.260 -2.463 -9.160 1.00 98.31 96 GLY A N 1
ATOM 734 C CA . GLY A 1 96 ? 2.103 -3.903 -8.986 1.00 98.31 96 GLY A CA 1
ATOM 735 C C . GLY A 1 96 ? 1.682 -4.605 -10.266 1.00 98.31 96 GLY A C 1
ATOM 736 O O . GLY A 1 96 ? 1.776 -4.036 -11.342 1.00 98.31 96 GLY A O 1
ATOM 737 N N . THR A 1 97 ? 1.226 -5.847 -10.129 1.00 98.06 97 THR A N 1
ATOM 738 C CA . THR A 1 97 ? 0.609 -6.607 -11.222 1.00 98.06 97 THR A CA 1
ATOM 739 C C . THR A 1 97 ? -0.628 -7.350 -10.730 1.00 98.06 97 THR A C 1
ATOM 741 O O . THR A 1 97 ? -0.794 -7.623 -9.530 1.00 98.06 97 THR A O 1
ATOM 744 N N . SER A 1 98 ? -1.518 -7.707 -11.655 1.00 95.06 98 SER A N 1
ATOM 745 C CA . SER A 1 98 ? -2.759 -8.431 -11.355 1.00 95.06 98 SER A CA 1
ATOM 746 C C . SER A 1 98 ? -2.542 -9.809 -10.708 1.00 95.06 98 SER A C 1
ATOM 748 O O . SER A 1 98 ? -3.236 -10.135 -9.740 1.00 95.06 98 SER A O 1
ATOM 750 N N . TRP A 1 99 ? -1.559 -10.578 -11.184 1.00 95.75 99 TRP A N 1
ATOM 751 C CA . TRP A 1 99 ? -1.266 -11.961 -10.779 1.00 95.75 99 TRP A CA 1
ATOM 752 C C . TRP A 1 99 ? -0.398 -12.076 -9.516 1.00 95.75 99 TRP A C 1
ATOM 754 O O . TRP A 1 99 ? -0.272 -13.153 -8.930 1.00 95.75 99 TRP A O 1
ATOM 764 N N . CYS A 1 100 ? 0.212 -10.977 -9.078 1.00 96.88 100 CYS A N 1
ATOM 765 C CA . CYS A 1 100 ? 1.106 -10.952 -7.930 1.00 96.88 100 CYS A CA 1
ATOM 766 C C . CYS A 1 100 ? 0.337 -11.119 -6.603 1.00 96.88 100 CYS A C 1
ATOM 768 O O . CYS A 1 100 ? -0.487 -10.286 -6.216 1.00 96.88 100 CYS A O 1
ATOM 770 N N . GLY A 1 101 ? 0.656 -12.175 -5.843 1.00 97.88 101 GLY A N 1
ATOM 771 C CA . GLY A 1 101 ? -0.011 -12.480 -4.569 1.00 97.88 101 GLY A CA 1
ATOM 772 C C . GLY A 1 101 ? 0.156 -11.392 -3.499 1.00 97.88 101 GLY A C 1
ATOM 773 O O . GLY A 1 101 ? -0.805 -11.023 -2.830 1.00 97.88 101 GLY A O 1
ATOM 774 N N . HIS A 1 102 ? 1.347 -10.802 -3.370 1.00 98.12 102 HIS A N 1
ATOM 775 C CA . HIS A 1 102 ? 1.573 -9.694 -2.432 1.00 98.12 102 HIS A CA 1
ATOM 776 C C . HIS A 1 102 ? 0.839 -8.412 -2.845 1.00 98.12 102 HIS A C 1
ATOM 778 O O . HIS A 1 102 ? 0.372 -7.660 -1.992 1.00 98.12 102 HIS A O 1
ATOM 784 N N . CYS A 1 103 ? 0.690 -8.187 -4.147 1.00 98.00 103 CYS A N 1
ATOM 785 C CA . CYS A 1 103 ? -0.056 -7.067 -4.703 1.00 98.00 103 CYS A CA 1
ATOM 786 C C . CYS A 1 103 ? -1.540 -7.230 -4.395 1.00 98.00 103 CYS A C 1
ATOM 788 O O . CYS A 1 103 ? -2.177 -6.296 -3.916 1.00 98.00 103 CYS A O 1
ATOM 790 N N . LYS A 1 104 ? -2.069 -8.450 -4.562 1.00 98.12 104 LYS A N 1
ATOM 791 C CA . LYS A 1 104 ? -3.415 -8.801 -4.110 1.00 98.12 104 LYS A CA 1
ATOM 792 C C . LYS A 1 104 ? -3.600 -8.501 -2.621 1.00 98.12 104 LYS A C 1
ATOM 794 O O . LYS A 1 104 ? -4.562 -7.828 -2.287 1.00 98.12 104 LYS A O 1
ATOM 799 N N . ASN A 1 105 ? -2.663 -8.892 -1.756 1.00 98.19 105 ASN A N 1
ATOM 800 C CA . ASN A 1 105 ? -2.767 -8.597 -0.323 1.00 98.19 105 ASN A CA 1
ATOM 801 C C . ASN A 1 105 ? -2.860 -7.089 -0.042 1.00 98.19 105 ASN A C 1
ATOM 803 O O . ASN A 1 105 ? -3.755 -6.668 0.683 1.00 98.19 105 ASN A O 1
ATOM 807 N N . GLN A 1 106 ? -1.984 -6.268 -0.636 1.00 98.25 106 GLN A N 1
ATOM 808 C CA . GLN A 1 106 ? -2.040 -4.810 -0.460 1.00 98.25 106 GLN A CA 1
ATOM 809 C C . GLN A 1 106 ? -3.372 -4.225 -0.953 1.00 98.25 106 GLN A C 1
ATOM 811 O O . GLN A 1 106 ? -3.952 -3.373 -0.284 1.00 98.25 106 GLN A O 1
ATOM 816 N N . ARG A 1 107 ? -3.860 -4.684 -2.111 1.00 97.62 107 ARG A N 1
ATOM 817 C CA . ARG A 1 107 ? -5.138 -4.252 -2.693 1.00 97.62 107 ARG A CA 1
ATOM 818 C C . ARG A 1 107 ? -6.327 -4.638 -1.812 1.00 97.62 107 ARG A C 1
ATOM 820 O O . ARG A 1 107 ? -7.173 -3.798 -1.519 1.00 97.62 107 ARG A O 1
ATOM 827 N N . ASP A 1 108 ? -6.348 -5.875 -1.326 1.00 97.44 108 ASP A N 1
ATOM 828 C CA . ASP A 1 108 ? -7.405 -6.401 -0.458 1.00 97.44 108 ASP A CA 1
ATOM 829 C C . ASP A 1 108 ? -7.479 -5.658 0.883 1.00 97.44 108 ASP A C 1
ATOM 831 O O . ASP A 1 108 ? -8.569 -5.502 1.434 1.00 97.44 108 ASP A O 1
ATOM 835 N N . MET A 1 109 ? -6.347 -5.165 1.406 1.00 97.25 109 MET A N 1
ATOM 836 C CA . MET A 1 109 ? -6.346 -4.334 2.615 1.00 97.25 109 MET A CA 1
ATOM 837 C C . MET A 1 109 ? -7.243 -3.105 2.433 1.00 97.25 109 MET A C 1
ATOM 839 O O . MET A 1 109 ? -8.069 -2.825 3.308 1.00 97.25 109 MET A O 1
ATOM 843 N N . PHE A 1 110 ? -7.127 -2.413 1.295 1.00 97.75 110 PHE A N 1
ATOM 844 C CA . PHE A 1 110 ? -7.947 -1.244 0.960 1.00 97.75 110 PHE A CA 1
ATOM 845 C C . PHE A 1 110 ? -9.383 -1.612 0.562 1.00 97.75 110 PHE A C 1
ATOM 847 O O . PHE A 1 110 ? -10.308 -0.855 0.857 1.00 97.75 110 PHE A O 1
ATOM 854 N N . GLY A 1 111 ? -9.600 -2.773 -0.061 1.00 97.06 111 GLY A N 1
ATOM 855 C CA . GLY A 1 111 ? -10.922 -3.170 -0.548 1.00 97.06 111 GLY A CA 1
ATOM 856 C C . GLY A 1 111 ? -11.450 -2.167 -1.576 1.00 97.06 111 GLY A C 1
ATOM 857 O O . GLY A 1 111 ? -10.731 -1.786 -2.497 1.00 97.06 111 GLY A O 1
ATOM 858 N N . GLU A 1 112 ? -12.686 -1.694 -1.407 1.00 97.50 112 GLU A N 1
ATOM 859 C CA . GLU A 1 112 ? -13.296 -0.705 -2.313 1.00 97.50 112 GLU A CA 1
ATOM 860 C C . GLU A 1 112 ? -12.540 0.631 -2.352 1.00 97.50 112 GLU A C 1
ATOM 862 O O . GLU A 1 112 ? -12.552 1.306 -3.381 1.00 97.50 112 GLU A O 1
ATOM 867 N N . ALA A 1 113 ? -11.832 0.999 -1.278 1.00 98.00 113 ALA A N 1
ATOM 868 C CA . ALA A 1 113 ? -11.049 2.232 -1.230 1.00 98.00 113 ALA A CA 1
ATOM 869 C C . ALA A 1 113 ? -9.863 2.231 -2.209 1.00 98.00 113 ALA A C 1
ATOM 871 O O . ALA A 1 113 ? -9.318 3.291 -2.511 1.00 98.00 113 ALA A O 1
ATOM 872 N N . LEU A 1 114 ? -9.479 1.065 -2.743 1.00 98.00 114 LEU A N 1
ATOM 873 C CA . LEU A 1 114 ? -8.413 0.959 -3.736 1.00 98.00 114 LEU A CA 1
ATOM 874 C C . LEU A 1 114 ? -8.694 1.808 -4.982 1.00 98.00 114 LEU A C 1
ATOM 876 O O . LEU A 1 114 ? -7.753 2.296 -5.591 1.00 98.00 114 LEU A O 1
ATOM 880 N N . GLN A 1 115 ? -9.965 2.034 -5.332 1.00 98.25 115 GLN A N 1
ATOM 881 C CA . GLN A 1 115 ? -10.347 2.876 -6.473 1.00 98.25 115 GLN A CA 1
ATOM 882 C C . GLN A 1 115 ? -9.820 4.319 -6.376 1.00 98.25 115 GLN A C 1
ATOM 884 O O . GLN A 1 115 ? -9.780 5.024 -7.379 1.00 98.25 115 GLN A O 1
ATOM 889 N N . PHE A 1 116 ? -9.453 4.768 -5.170 1.00 98.38 116 PHE A N 1
ATOM 890 C CA . PHE A 1 116 ? -8.891 6.094 -4.929 1.00 98.38 116 PHE A CA 1
ATOM 891 C C . PHE A 1 116 ? -7.361 6.111 -4.933 1.00 98.38 116 PHE A C 1
ATOM 893 O O . PHE A 1 116 ? -6.788 7.195 -4.893 1.00 98.38 116 PHE A O 1
ATOM 900 N N . ILE A 1 117 ? -6.700 4.949 -4.956 1.00 98.56 117 ILE A N 1
ATOM 901 C CA . ILE A 1 117 ? -5.242 4.838 -5.056 1.00 98.56 117 ILE A CA 1
ATOM 902 C C . ILE A 1 117 ? -4.817 5.016 -6.515 1.00 98.56 117 ILE A C 1
ATOM 904 O O . ILE A 1 117 ? -5.367 4.371 -7.405 1.00 98.56 117 ILE A O 1
ATOM 908 N N . ASP A 1 118 ? -3.784 5.828 -6.735 1.00 98.38 118 ASP A N 1
ATOM 909 C CA . ASP A 1 118 ? -3.049 5.913 -8.002 1.00 98.38 118 ASP A CA 1
ATOM 910 C C . ASP A 1 118 ? -2.243 4.614 -8.226 1.00 98.38 118 ASP A C 1
ATOM 912 O O . ASP A 1 118 ? -1.078 4.491 -7.827 1.00 98.38 118 ASP A O 1
ATOM 916 N N . TYR A 1 119 ? -2.925 3.581 -8.732 1.00 98.31 119 TYR A N 1
ATOM 917 C CA . TYR A 1 119 ? -2.367 2.254 -8.992 1.00 98.31 119 TYR A CA 1
ATOM 918 C C . TYR A 1 119 ? -1.939 2.126 -10.453 1.00 98.31 119 TYR A C 1
ATOM 920 O O . TYR A 1 119 ? -2.750 2.337 -11.351 1.00 98.31 119 TYR A O 1
ATOM 928 N N . HIS A 1 120 ? -0.699 1.692 -10.659 1.00 98.25 120 HIS A N 1
ATOM 929 C CA . HIS A 1 120 ? -0.119 1.419 -11.970 1.00 98.25 120 HIS A CA 1
ATOM 930 C C . HIS A 1 120 ? 0.173 -0.075 -12.114 1.00 98.25 120 HIS A C 1
ATOM 932 O O . HIS A 1 120 ? 0.855 -0.670 -11.264 1.00 98.25 120 HIS A O 1
ATOM 938 N N . ASP A 1 121 ? -0.338 -0.683 -13.185 1.00 98.00 121 ASP A N 1
ATOM 939 C CA . ASP A 1 121 ? -0.087 -2.095 -13.477 1.00 98.00 121 ASP A CA 1
ATOM 940 C C . ASP A 1 121 ? 1.139 -2.231 -14.378 1.00 98.00 121 ASP A C 1
ATOM 942 O O . ASP A 1 121 ? 1.138 -1.808 -15.527 1.00 98.00 121 ASP A O 1
ATOM 946 N N . CYS A 1 122 ? 2.204 -2.837 -13.864 1.00 98.12 122 CYS A N 1
ATOM 947 C CA . CYS A 1 122 ? 3.468 -2.941 -14.580 1.00 98.12 122 CYS A CA 1
ATOM 948 C C . CYS A 1 122 ? 3.456 -3.946 -15.738 1.00 98.12 122 CYS A C 1
ATOM 950 O O . CYS A 1 122 ? 4.431 -3.967 -16.490 1.00 98.12 122 CYS A O 1
ATOM 952 N N . ASP A 1 123 ? 2.409 -4.766 -15.889 1.00 97.62 123 ASP A N 1
ATOM 953 C CA . ASP A 1 123 ? 2.233 -5.569 -17.104 1.00 97.62 123 ASP A CA 1
ATOM 954 C C . ASP A 1 123 ? 1.788 -4.684 -18.287 1.00 97.62 123 ASP A C 1
ATOM 956 O O . ASP A 1 123 ? 2.233 -4.900 -19.415 1.00 97.62 123 ASP A O 1
ATOM 960 N N . ASP A 1 124 ? 0.972 -3.658 -18.019 1.00 98.12 124 ASP A N 1
ATOM 961 C CA . ASP A 1 124 ? 0.456 -2.717 -19.024 1.00 98.12 124 ASP A CA 1
ATOM 962 C C . ASP A 1 124 ? 1.343 -1.460 -19.157 1.00 98.12 124 ASP A C 1
ATOM 964 O O . ASP A 1 124 ? 1.459 -0.872 -20.233 1.00 98.12 124 ASP A O 1
ATOM 968 N N . GLU A 1 125 ? 2.014 -1.064 -18.073 1.00 98.12 125 GLU A N 1
ATOM 969 C CA . GLU A 1 125 ? 2.770 0.187 -17.926 1.00 98.12 125 GLU A CA 1
ATOM 970 C C . GLU A 1 125 ? 4.260 -0.071 -17.631 1.00 98.12 125 GLU A C 1
ATOM 972 O O . GLU A 1 125 ? 4.887 0.571 -16.782 1.00 98.12 125 GLU A O 1
ATOM 977 N N . ALA A 1 126 ? 4.848 -1.043 -18.332 1.00 97.38 126 ALA A N 1
ATOM 978 C CA . ALA A 1 126 ? 6.207 -1.524 -18.075 1.00 97.38 126 ALA A CA 1
ATOM 979 C C . ALA A 1 126 ? 7.285 -0.422 -18.131 1.00 97.38 126 ALA A C 1
ATOM 981 O O . ALA A 1 126 ? 8.165 -0.383 -17.267 1.00 97.38 126 ALA A O 1
ATOM 982 N N . GLU A 1 127 ? 7.213 0.484 -19.115 1.00 98.12 127 GLU A N 1
ATOM 983 C CA . GLU A 1 127 ? 8.169 1.594 -19.266 1.00 98.12 127 GLU A CA 1
ATOM 984 C C . GLU A 1 127 ? 8.122 2.535 -18.057 1.00 98.12 127 GLU A C 1
ATOM 986 O O . GLU A 1 127 ? 9.155 2.821 -17.450 1.00 98.12 127 GLU A O 1
ATOM 991 N N . TRP A 1 128 ? 6.918 2.924 -17.628 1.00 97.88 128 TRP A N 1
ATOM 992 C CA . TRP A 1 128 ? 6.728 3.765 -16.448 1.00 97.88 128 TRP A CA 1
ATOM 993 C C . TRP A 1 128 ? 7.279 3.090 -15.184 1.00 97.88 128 TRP A C 1
ATOM 995 O O . TRP A 1 128 ? 8.021 3.705 -14.416 1.00 97.88 128 TRP A O 1
ATOM 1005 N N . CYS A 1 129 ? 7.000 1.797 -14.983 1.00 97.69 129 CYS A N 1
ATOM 1006 C CA . CYS A 1 129 ? 7.523 1.067 -13.827 1.00 97.69 129 CYS A CA 1
ATOM 1007 C C . CYS A 1 129 ? 9.058 0.989 -13.828 1.00 97.69 129 CYS A C 1
ATOM 1009 O O . CYS A 1 129 ? 9.683 1.074 -12.764 1.00 97.69 129 CYS A O 1
ATOM 1011 N N . GLN A 1 130 ? 9.679 0.856 -15.003 1.00 96.88 130 GLN A N 1
ATOM 1012 C CA . GLN A 1 130 ? 11.132 0.873 -15.140 1.00 96.88 130 GLN A CA 1
ATOM 1013 C C . GLN A 1 130 ? 11.716 2.249 -14.790 1.00 96.88 130 GLN A C 1
ATOM 1015 O O . GLN A 1 130 ? 12.679 2.320 -14.021 1.00 96.88 130 GLN A O 1
ATOM 1020 N N . GLU A 1 131 ? 11.130 3.331 -15.307 1.00 97.25 131 GLU A N 1
ATOM 1021 C CA . GLU A 1 131 ? 11.560 4.711 -15.040 1.00 97.25 131 GLU A CA 1
ATOM 1022 C C . GLU A 1 131 ? 11.435 5.084 -13.559 1.00 97.25 131 GLU A C 1
ATOM 1024 O O . GLU A 1 131 ? 12.345 5.688 -12.989 1.00 97.2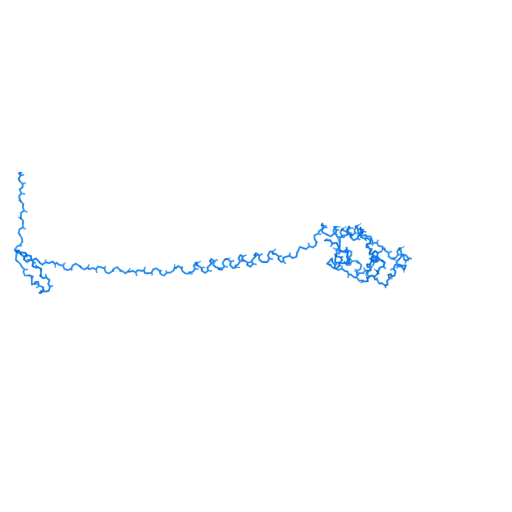5 131 GLU A O 1
ATOM 1029 N N . MET A 1 132 ? 10.358 4.648 -12.900 1.00 96.81 132 MET A N 1
ATOM 1030 C CA . MET A 1 132 ? 10.142 4.870 -11.466 1.00 96.81 132 MET A CA 1
ATOM 1031 C C . MET A 1 132 ? 10.971 3.935 -10.570 1.00 96.81 132 MET A C 1
ATOM 1033 O O . MET A 1 132 ? 10.867 3.988 -9.343 1.00 96.81 132 MET A O 1
ATOM 1037 N N . GLY A 1 133 ? 11.813 3.075 -11.154 1.00 95.44 133 GLY A N 1
ATOM 1038 C CA . GLY A 1 133 ? 12.745 2.224 -10.419 1.00 95.44 133 GLY A CA 1
ATOM 1039 C C . GLY A 1 133 ? 12.083 1.064 -9.671 1.00 95.44 133 GLY A C 1
ATOM 1040 O O . GLY A 1 133 ? 12.608 0.619 -8.644 1.00 95.44 133 GLY A O 1
ATOM 1041 N N . VAL A 1 134 ? 10.950 0.557 -10.165 1.00 97.81 134 VAL A N 1
ATOM 1042 C CA . VAL A 1 134 ? 10.249 -0.593 -9.582 1.00 97.81 134 VAL A CA 1
ATOM 1043 C C . VAL A 1 134 ? 11.060 -1.870 -9.826 1.00 97.81 134 VAL A C 1
ATOM 1045 O O . VAL A 1 134 ? 11.272 -2.289 -10.959 1.00 97.81 134 VAL A O 1
ATOM 1048 N N . LYS A 1 135 ? 11.527 -2.507 -8.746 1.00 96.06 135 LYS A N 1
ATOM 1049 C CA . LYS A 1 135 ? 12.360 -3.732 -8.802 1.00 96.06 135 LYS A CA 1
A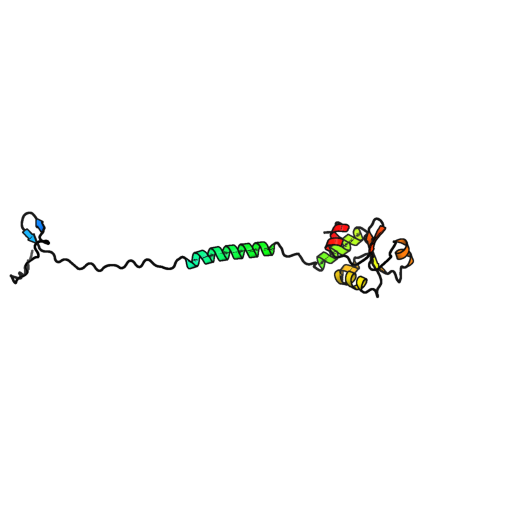TOM 1050 C C . LYS A 1 135 ? 11.650 -4.990 -8.308 1.00 96.06 135 LYS A C 1
ATOM 1052 O O . LYS A 1 135 ? 12.147 -6.094 -8.502 1.00 96.06 135 LYS A O 1
ATOM 1057 N N . ALA A 1 136 ? 10.538 -4.816 -7.605 1.00 97.31 136 ALA A N 1
ATOM 1058 C CA . ALA A 1 136 ? 9.739 -5.882 -7.018 1.00 97.31 136 ALA A CA 1
ATOM 1059 C C . ALA A 1 136 ? 8.307 -5.384 -6.807 1.00 97.31 136 ALA A C 1
ATOM 1061 O O . ALA A 1 136 ? 8.061 -4.177 -6.818 1.00 97.31 136 ALA A O 1
ATOM 1062 N N . TYR A 1 137 ? 7.372 -6.301 -6.571 1.00 98.00 137 TYR A N 1
ATOM 1063 C CA . TYR A 1 137 ? 5.970 -5.955 -6.372 1.00 98.00 137 TYR A CA 1
ATOM 1064 C C . TYR A 1 137 ? 5.434 -6.415 -5.005 1.00 98.00 137 TYR A C 1
ATOM 1066 O O . TYR A 1 137 ? 5.850 -7.462 -4.500 1.00 98.00 137 TYR A O 1
ATOM 1074 N N . PRO A 1 138 ? 4.472 -5.680 -4.418 1.00 98.38 138 PRO A N 1
ATOM 1075 C CA . PRO A 1 138 ? 4.101 -4.313 -4.788 1.00 98.38 138 PRO A CA 1
ATOM 1076 C C . PRO A 1 138 ? 5.241 -3.332 -4.465 1.00 98.38 138 PRO A C 1
ATOM 1078 O O . PRO A 1 138 ? 6.134 -3.656 -3.683 1.00 98.38 138 PRO A O 1
ATOM 1081 N N . THR A 1 139 ? 5.217 -2.138 -5.046 1.00 98.69 139 THR A N 1
ATOM 1082 C CA . THR A 1 139 ? 6.126 -1.040 -4.689 1.00 98.69 139 THR A CA 1
ATOM 1083 C C . THR A 1 139 ? 5.331 0.240 -4.504 1.00 98.69 139 THR A C 1
ATOM 1085 O O . THR A 1 139 ? 4.510 0.583 -5.346 1.00 98.69 139 THR A O 1
ATOM 1088 N N . TRP A 1 140 ? 5.597 0.955 -3.415 1.00 98.56 140 TRP A N 1
ATOM 1089 C CA . TRP A 1 140 ? 5.076 2.299 -3.192 1.00 98.56 140 TRP A CA 1
ATOM 1090 C C . TRP A 1 140 ? 6.092 3.330 -3.653 1.00 98.56 140 TRP A C 1
ATOM 1092 O O . TRP A 1 140 ? 7.261 3.256 -3.270 1.00 98.56 140 TRP A O 1
ATOM 1102 N N . ILE A 1 141 ? 5.648 4.291 -4.452 1.00 98.56 141 ILE A N 1
ATOM 1103 C CA . ILE A 1 141 ? 6.482 5.375 -4.946 1.00 98.56 141 ILE A CA 1
ATOM 1104 C C . ILE A 1 141 ? 6.062 6.661 -4.248 1.00 98.56 141 ILE A C 1
ATOM 1106 O O . ILE A 1 141 ? 4.890 7.036 -4.282 1.00 98.56 141 ILE A O 1
ATOM 1110 N N . SER A 1 142 ? 7.019 7.316 -3.591 1.00 97.75 142 SER A N 1
ATOM 1111 C CA . SER A 1 142 ? 6.783 8.597 -2.931 1.00 97.75 142 SER A CA 1
ATOM 1112 C C . SER A 1 142 ? 6.713 9.750 -3.943 1.00 97.75 142 SER A C 1
ATOM 1114 O O . SER A 1 142 ? 7.217 9.624 -5.061 1.00 97.75 142 SER A O 1
ATOM 1116 N N . PRO A 1 143 ? 6.194 10.924 -3.548 1.00 97.62 143 PRO A N 1
ATOM 1117 C CA . PRO A 1 143 ? 6.149 12.112 -4.411 1.00 97.62 143 PRO A CA 1
ATOM 1118 C C . PRO A 1 143 ? 7.540 12.613 -4.826 1.00 97.62 143 PRO A C 1
ATOM 1120 O O . PRO A 1 143 ? 7.688 13.321 -5.816 1.00 97.62 143 PRO A O 1
ATOM 1123 N N . LEU A 1 144 ? 8.571 12.226 -4.070 1.00 95.62 144 LEU A N 1
ATOM 1124 C CA . LEU A 1 144 ? 9.977 12.502 -4.368 1.00 95.62 144 LEU A CA 1
ATOM 1125 C C . LEU A 1 144 ? 10.604 11.449 -5.302 1.00 95.62 144 LEU A C 1
ATOM 1127 O O . LEU A 1 144 ? 11.808 11.485 -5.536 1.00 95.62 144 LEU A O 1
ATOM 1131 N N . GLY A 1 145 ? 9.823 10.482 -5.795 1.00 94.56 145 GLY A N 1
ATOM 1132 C CA . GLY A 1 145 ? 10.281 9.404 -6.675 1.00 94.56 145 GLY A CA 1
ATOM 1133 C C . GLY A 1 145 ? 10.992 8.255 -5.955 1.00 94.56 145 GLY A C 1
ATOM 1134 O O . GLY A 1 145 ? 11.623 7.421 -6.596 1.00 94.56 145 GLY A O 1
ATOM 1135 N N . THR A 1 146 ? 10.924 8.180 -4.620 1.00 95.75 146 THR A N 1
ATOM 1136 C CA . THR A 1 146 ? 11.549 7.073 -3.879 1.00 95.75 146 THR A CA 1
ATOM 1137 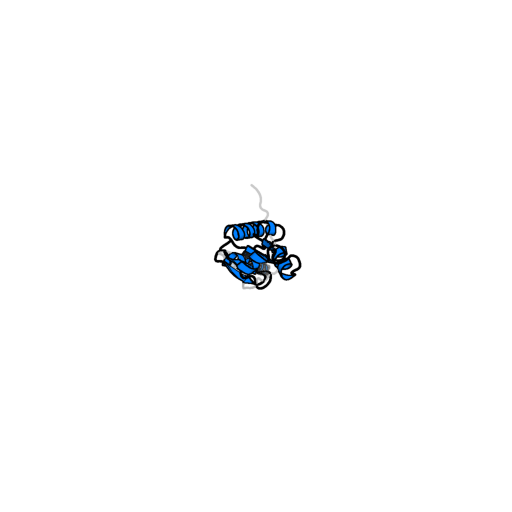C C . THR A 1 146 ? 10.670 5.829 -3.940 1.00 95.75 146 THR A C 1
ATOM 1139 O O . THR A 1 146 ? 9.559 5.832 -3.409 1.00 95.75 146 THR A O 1
ATOM 1142 N N . ALA A 1 147 ? 11.186 4.756 -4.539 1.00 97.00 147 ALA A N 1
ATOM 1143 C CA . ALA A 1 147 ? 10.523 3.459 -4.633 1.00 97.00 147 ALA A CA 1
ATOM 1144 C C . ALA A 1 147 ? 10.817 2.575 -3.408 1.00 97.00 147 ALA A C 1
ATOM 1146 O O . ALA A 1 147 ? 11.966 2.224 -3.135 1.00 97.00 147 ALA A O 1
ATOM 1147 N N . THR A 1 148 ? 9.770 2.174 -2.686 1.00 97.38 148 THR A N 1
ATOM 1148 C CA . THR A 1 148 ? 9.852 1.284 -1.520 1.00 97.38 148 THR A CA 1
ATOM 1149 C C . THR A 1 148 ? 9.044 0.012 -1.756 1.00 97.38 148 THR A C 1
ATOM 1151 O O . THR A 1 148 ? 7.814 0.029 -1.760 1.00 97.38 148 THR A O 1
ATOM 1154 N N . ALA A 1 149 ? 9.743 -1.111 -1.918 1.00 97.94 149 ALA A N 1
ATOM 1155 C CA . ALA A 1 149 ? 9.130 -2.402 -2.210 1.00 97.94 149 ALA A CA 1
ATOM 1156 C C . ALA A 1 149 ? 8.421 -3.041 -1.001 1.00 97.94 149 ALA A C 1
ATOM 1158 O O . ALA A 1 149 ? 8.757 -2.794 0.165 1.00 97.94 149 ALA A O 1
ATOM 1159 N N . GLY A 1 150 ? 7.482 -3.934 -1.307 1.00 98.00 150 GLY A N 1
ATOM 1160 C CA . GLY A 1 150 ? 6.745 -4.780 -0.376 1.00 98.00 150 GLY A CA 1
ATOM 1161 C C . GLY A 1 150 ? 5.433 -4.174 0.117 1.00 98.00 150 GLY A C 1
ATOM 1162 O O . GLY A 1 150 ? 5.190 -2.973 0.007 1.00 98.00 150 GLY A O 1
ATOM 1163 N N . VAL A 1 151 ? 4.602 -5.038 0.703 1.00 98.44 151 VAL A N 1
ATOM 1164 C CA . VAL A 1 151 ? 3.345 -4.649 1.359 1.00 98.44 151 VAL A CA 1
ATOM 1165 C C . VAL A 1 151 ? 3.641 -3.707 2.533 1.00 98.44 151 VAL A C 1
ATOM 1167 O O . VAL A 1 151 ? 4.631 -3.891 3.248 1.00 98.44 151 VAL A O 1
ATOM 1170 N N . LYS A 1 152 ? 2.792 -2.696 2.714 1.00 98.25 152 LYS A N 1
ATOM 1171 C CA . LYS A 1 152 ? 2.819 -1.714 3.800 1.00 98.25 152 LYS A CA 1
ATOM 1172 C C . LYS A 1 152 ? 1.482 -1.752 4.526 1.00 98.25 152 LYS A C 1
ATOM 1174 O O . LYS A 1 152 ? 0.429 -1.732 3.883 1.00 98.25 152 LYS A O 1
ATOM 1179 N N . ASP A 1 153 ? 1.538 -1.828 5.849 1.00 97.50 153 ASP A N 1
ATOM 1180 C CA . ASP A 1 153 ? 0.361 -1.629 6.688 1.00 97.50 153 ASP A CA 1
ATOM 1181 C C . ASP A 1 153 ? -0.097 -0.163 6.668 1.00 97.50 153 ASP A C 1
ATOM 1183 O O . ASP A 1 153 ? 0.602 0.727 6.174 1.00 97.50 153 ASP A O 1
ATOM 1187 N N . PHE A 1 154 ? -1.312 0.083 7.155 1.00 96.81 154 PHE A N 1
ATOM 1188 C CA . PHE A 1 154 ? -1.884 1.424 7.129 1.00 96.81 154 PHE A CA 1
ATOM 1189 C C . PHE A 1 154 ? -1.162 2.399 8.053 1.00 96.81 154 PHE A C 1
ATOM 1191 O O . PHE A 1 154 ? -1.062 3.571 7.708 1.00 96.81 154 PHE A O 1
ATOM 1198 N N . ASP A 1 155 ? -0.614 1.936 9.176 1.00 95.81 155 ASP A N 1
ATOM 1199 C CA . ASP A 1 155 ? 0.108 2.798 10.113 1.00 95.81 155 ASP A CA 1
ATOM 1200 C C . ASP A 1 155 ? 1.392 3.338 9.491 1.00 95.81 155 ASP A C 1
ATOM 1202 O O . ASP A 1 155 ? 1.667 4.535 9.574 1.00 95.81 155 ASP A O 1
ATOM 1206 N N . LEU A 1 156 ? 2.138 2.487 8.789 1.00 96.88 156 LEU A N 1
ATOM 1207 C CA . LEU A 1 156 ? 3.312 2.900 8.041 1.00 96.88 156 LEU A CA 1
ATOM 1208 C C . LEU A 1 156 ? 2.936 3.839 6.896 1.00 96.88 156 LEU A C 1
ATOM 1210 O O . LEU A 1 156 ? 3.609 4.848 6.707 1.00 96.88 156 LEU A O 1
ATOM 1214 N N . LEU A 1 157 ? 1.867 3.539 6.148 1.00 97.56 157 LEU A N 1
ATOM 1215 C CA . LEU A 1 157 ? 1.402 4.418 5.072 1.00 97.56 157 LEU A CA 1
ATOM 1216 C C . LEU A 1 157 ? 1.026 5.802 5.608 1.00 97.56 157 LEU A C 1
ATOM 1218 O O . LEU A 1 157 ? 1.539 6.788 5.091 1.00 97.56 157 LEU A O 1
ATOM 1222 N N . ARG A 1 158 ? 0.240 5.879 6.689 1.00 97.12 158 ARG A N 1
ATOM 1223 C CA . ARG A 1 158 ? -0.080 7.130 7.399 1.00 97.12 158 ARG A CA 1
ATOM 1224 C C . ARG A 1 158 ? 1.174 7.867 7.847 1.00 97.12 158 ARG A C 1
ATOM 1226 O O . ARG A 1 158 ? 1.283 9.074 7.651 1.00 97.12 158 ARG A O 1
ATOM 1233 N N . GLN A 1 159 ? 2.127 7.143 8.433 1.00 96.38 159 GLN A N 1
ATOM 1234 C CA . GLN A 1 159 ? 3.359 7.723 8.951 1.00 96.38 159 GLN A CA 1
ATOM 1235 C C . GLN A 1 159 ? 4.195 8.368 7.842 1.00 96.38 159 GLN A C 1
ATOM 1237 O O . GLN A 1 159 ? 4.658 9.491 8.018 1.00 96.38 159 GLN A O 1
ATOM 1242 N N . ILE A 1 160 ? 4.398 7.681 6.713 1.00 95.81 160 ILE A N 1
ATOM 1243 C CA . ILE A 1 160 ? 5.244 8.202 5.628 1.00 95.81 160 ILE A CA 1
ATOM 1244 C C . ILE A 1 160 ? 4.538 9.281 4.804 1.00 95.81 160 ILE A C 1
ATOM 1246 O O . ILE A 1 160 ? 5.201 10.159 4.255 1.00 95.81 160 ILE A O 1
ATOM 1250 N N . SER A 1 161 ? 3.208 9.234 4.698 1.00 96.62 161 SER A N 1
ATOM 1251 C CA . SER A 1 161 ? 2.436 10.206 3.919 1.00 96.62 161 SER A CA 1
ATOM 1252 C C . SER A 1 161 ? 1.934 11.400 4.730 1.00 96.62 161 SER A C 1
ATOM 1254 O O . SER A 1 161 ? 1.405 12.350 4.147 1.00 96.62 161 SER A O 1
ATOM 1256 N N . GLU A 1 162 ? 2.097 11.355 6.056 1.00 96.00 162 GLU A N 1
ATOM 1257 C CA . GLU A 1 162 ? 1.498 12.295 7.007 1.00 96.00 162 GLU A CA 1
ATOM 1258 C C . GLU A 1 162 ? -0.036 12.379 6.853 1.00 96.00 162 GLU A C 1
ATOM 1260 O O . GLU A 1 162 ? -0.643 13.435 7.049 1.00 96.00 162 GLU A O 1
ATOM 1265 N N . CYS A 1 163 ? -0.666 11.264 6.469 1.00 93.94 163 CYS A N 1
ATOM 1266 C CA . CYS A 1 163 ? -2.120 11.124 6.402 1.00 93.94 163 CYS A CA 1
ATOM 1267 C C . CYS A 1 163 ? -2.681 10.680 7.759 1.00 93.94 163 CYS A C 1
ATOM 1269 O O . CYS A 1 163 ? -1.997 10.019 8.542 1.00 93.94 163 CYS A O 1
ATOM 1271 N N . ARG A 1 164 ? -3.928 11.068 8.039 1.00 82.06 164 ARG A N 1
ATOM 1272 C CA . ARG A 1 164 ? -4.617 10.755 9.296 1.00 82.06 164 ARG A CA 1
ATOM 1273 C C . ARG A 1 164 ? -5.390 9.445 9.216 1.00 82.06 164 ARG A C 1
ATOM 1275 O O . ARG A 1 164 ? -5.929 9.151 8.131 1.00 82.06 164 ARG A O 1
#

pLDDT: mean 79.76, std 20.97, range [38.0, 98.69]

Foldseek 3Di:
DDDDDDDDDDDDDDDDDPVQWDDDPPDTDGDDDPDDDDDPPPPDDDDPVVVVVVVVVVVVVVVVVVVVVPDPPPCDLVNLLQLQLLCVVQPKAKEAAPPDPQQVVLCVLSPVSCVSHNYDHCVVVVVVCVVLPPPEPTWMAGPVSDTDHTHDDSVVSCVVSVGD

Sequence (164 aa):
MGEGHEQKINNGNTHCATNNIYHTDNQSVCYPFKNMKKTKKTVGKNKVKTAHYVIGLIVIIAIVSIASISFPKGDGPEEKELLAKCLTEKGYKLAGTSWCGHCKNQRDMFGEALQFIDYHDCDDEAEWCQEMGVKAYPTWISPLGTATAGVKDFDLLRQISECR